Protein AF-A0A930RE25-F1 (afdb_monomer_lite)

Organism: Streptococcus intermedius (NCBI:txid1338)

Foldseek 3Di:
DVVVVVVVVVVVVVLVVVVVVCVVVVHDDDDPPVPDDLLVVLVVVCVSVVPPCSVPPDSDDPPPD

Sequence (65 aa):
EQAFENWMQRDILFAQMVRKEAMKLGYPSLIADGSQSEKQTVEEVARLLKLSNINRIDTKGENYD

Secondary structure (DSSP, 8-state):
-HHHHHHHHHHHHHHHHHHHHHHHTT------SSSS-HHHHHHHHHHHTT-S-GGG---------

Structure (mmCIF, N/CA/C/O backbone):
data_AF-A0A930RE25-F1
#
_entry.id   AF-A0A930RE25-F1
#
loop_
_atom_site.group_PDB
_atom_site.id
_atom_site.type_symbol
_atom_site.label_atom_id
_atom_site.label_alt_id
_atom_site.label_comp_id
_atom_site.label_asym_id
_atom_site.label_entity_id
_atom_site.label_seq_id
_atom_site.pdbx_PDB_ins_code
_atom_site.Cartn_x
_atom_site.Cartn_y
_atom_site.Cartn_z
_atom_site.occupancy
_atom_site.B_iso_or_equiv
_atom_site.auth_seq_id
_atom_site.auth_comp_id
_atom_site.auth_asym_id
_atom_site.auth_atom_id
_atom_site.pdbx_PDB_model_num
ATOM 1 N N . GLU A 1 1 ? 18.628 2.209 -18.656 1.00 79.25 1 GLU A N 1
ATOM 2 C CA . GLU A 1 1 ? 17.948 3.261 -17.874 1.00 79.25 1 GLU A CA 1
ATOM 3 C C . GLU A 1 1 ? 16.508 3.481 -18.341 1.00 79.25 1 GLU A C 1
ATOM 5 O O . GLU A 1 1 ? 15.607 3.095 -17.613 1.00 79.25 1 GLU A O 1
ATOM 10 N N . GLN A 1 2 ? 16.261 3.896 -19.592 1.00 92.75 2 GLN A N 1
ATOM 11 C CA . GLN A 1 2 ? 14.900 4.174 -20.101 1.00 92.75 2 GLN A CA 1
ATOM 12 C C . GLN A 1 2 ? 13.873 3.037 -19.934 1.00 92.75 2 GLN A C 1
ATOM 14 O O . GLN A 1 2 ? 12.718 3.281 -19.604 1.00 92.75 2 GLN A O 1
ATOM 19 N N . ALA A 1 3 ? 14.268 1.779 -20.155 1.00 94.50 3 ALA A N 1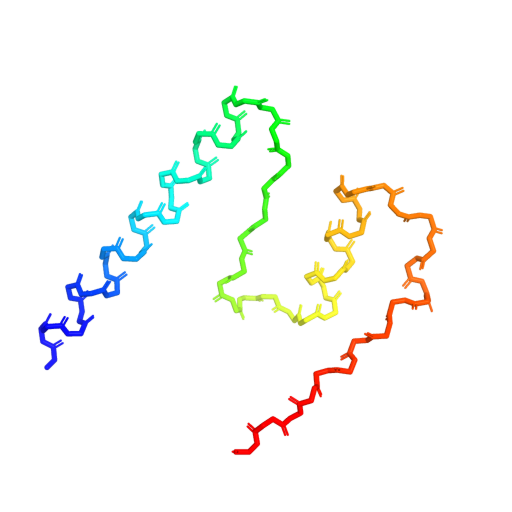
ATOM 20 C CA . ALA A 1 3 ? 13.358 0.644 -19.980 1.00 94.50 3 ALA A CA 1
ATOM 21 C C 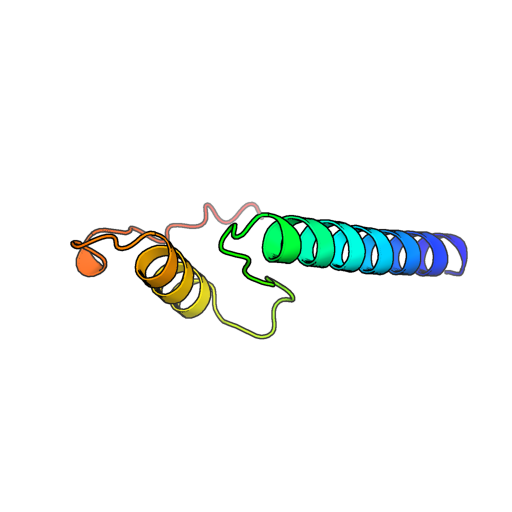. ALA A 1 3 ? 12.892 0.483 -18.520 1.00 94.50 3 ALA A C 1
ATOM 23 O O . ALA A 1 3 ? 11.741 0.124 -18.283 1.00 94.50 3 ALA A O 1
ATOM 24 N N . PHE A 1 4 ? 13.773 0.782 -17.559 1.00 92.69 4 PHE A N 1
ATOM 25 C CA . PHE A 1 4 ? 13.457 0.755 -16.133 1.00 92.69 4 PHE A CA 1
ATOM 26 C C . PHE A 1 4 ? 12.545 1.924 -15.754 1.00 92.69 4 PHE A C 1
ATOM 28 O O . PHE A 1 4 ? 11.526 1.713 -15.105 1.00 92.69 4 PHE A O 1
ATOM 35 N N . GLU A 1 5 ? 12.839 3.133 -16.234 1.00 94.88 5 GLU A N 1
ATOM 36 C CA . GLU A 1 5 ? 11.980 4.303 -16.015 1.00 94.88 5 GLU A CA 1
ATOM 37 C C . GLU A 1 5 ? 10.571 4.094 -16.572 1.00 94.88 5 GLU A C 1
ATOM 39 O O . GLU A 1 5 ? 9.586 4.327 -15.875 1.00 94.88 5 GLU A O 1
ATOM 44 N N . ASN A 1 6 ? 10.460 3.585 -17.801 1.00 95.38 6 ASN A N 1
ATOM 45 C CA . ASN A 1 6 ? 9.170 3.294 -18.425 1.00 95.38 6 ASN A CA 1
ATOM 46 C C . ASN A 1 6 ? 8.389 2.236 -17.631 1.00 95.38 6 ASN A C 1
ATOM 48 O O . ASN A 1 6 ? 7.165 2.315 -17.512 1.00 95.38 6 ASN A O 1
ATOM 52 N N . TRP A 1 7 ? 9.091 1.242 -17.084 1.00 95.38 7 TRP A N 1
ATOM 53 C CA . TRP A 1 7 ? 8.488 0.219 -16.238 1.00 95.38 7 TRP A CA 1
ATOM 54 C C . TRP A 1 7 ? 7.978 0.806 -14.914 1.00 95.38 7 TRP A C 1
ATOM 56 O O . TRP A 1 7 ? 6.814 0.586 -14.579 1.00 95.38 7 TRP A O 1
ATOM 66 N N . MET A 1 8 ? 8.780 1.633 -14.233 1.00 93.81 8 MET A N 1
ATOM 67 C CA . MET A 1 8 ? 8.385 2.336 -13.005 1.00 93.81 8 MET A CA 1
ATOM 68 C C . MET A 1 8 ? 7.206 3.287 -13.232 1.00 93.81 8 MET A C 1
ATOM 70 O O . MET A 1 8 ? 6.258 3.303 -12.450 1.00 93.81 8 MET A O 1
ATOM 74 N N . GLN A 1 9 ? 7.218 4.055 -14.325 1.00 95.31 9 GLN A N 1
ATOM 75 C CA . GLN A 1 9 ? 6.112 4.947 -14.681 1.00 95.31 9 GLN A CA 1
ATOM 76 C C . GLN A 1 9 ? 4.810 4.176 -14.891 1.00 95.31 9 GLN A C 1
ATOM 78 O O . GLN A 1 9 ? 3.755 4.592 -14.412 1.00 95.31 9 GLN A O 1
ATOM 83 N N . ARG A 1 10 ? 4.875 3.031 -15.580 1.00 95.88 10 ARG A N 1
ATOM 84 C CA . ARG A 1 10 ? 3.709 2.166 -15.769 1.00 95.88 10 ARG A CA 1
ATOM 85 C C . ARG A 1 10 ? 3.178 1.644 -14.434 1.00 95.88 10 ARG A C 1
ATOM 87 O O . ARG A 1 10 ? 1.964 1.614 -14.254 1.00 95.88 10 ARG A O 1
ATOM 94 N N . ASP A 1 11 ? 4.064 1.249 -13.525 1.00 94.38 11 ASP A N 1
ATOM 95 C CA . ASP A 1 11 ? 3.688 0.736 -12.206 1.00 94.38 11 ASP A CA 1
ATOM 96 C C . ASP A 1 11 ? 2.992 1.809 -11.349 1.00 94.38 11 ASP A C 1
ATOM 98 O O . ASP A 1 11 ? 1.906 1.581 -10.814 1.00 94.38 11 ASP A O 1
ATOM 102 N N . ILE A 1 12 ? 3.524 3.037 -11.353 1.00 92.94 12 ILE A N 1
ATOM 103 C CA . ILE A 1 12 ? 2.904 4.198 -10.694 1.00 92.94 12 ILE A CA 1
ATOM 104 C C . ILE A 1 12 ? 1.501 4.464 -11.253 1.00 92.94 12 ILE A C 1
ATOM 106 O O . ILE A 1 12 ? 0.545 4.630 -10.491 1.00 92.94 12 ILE A O 1
ATOM 110 N N . LEU A 1 13 ? 1.354 4.493 -12.582 1.00 95.38 13 LEU A N 1
ATOM 111 C CA . LEU A 1 13 ? 0.058 4.723 -13.229 1.00 95.38 13 LEU A CA 1
ATOM 112 C C . LEU A 1 13 ? -0.948 3.612 -12.898 1.00 95.38 13 LEU A C 1
ATOM 114 O O . LEU A 1 13 ? -2.129 3.891 -12.672 1.00 95.38 13 LEU A O 1
ATOM 118 N N . PHE A 1 14 ? -0.489 2.362 -12.833 1.00 94.69 14 PHE A N 1
ATOM 119 C CA . PHE A 1 14 ? -1.315 1.227 -12.439 1.00 94.69 14 PHE A CA 1
ATOM 120 C C . PHE A 1 14 ? -1.799 1.360 -10.988 1.00 94.69 14 PHE A C 1
ATOM 122 O O . PHE A 1 14 ? -3.004 1.285 -10.741 1.00 94.69 14 PHE A O 1
ATOM 129 N N . ALA A 1 15 ? -0.902 1.655 -10.043 1.00 93.38 15 ALA A N 1
ATOM 130 C CA . ALA A 1 15 ? -1.256 1.861 -8.640 1.00 93.38 15 ALA A CA 1
ATOM 131 C C . ALA A 1 15 ? -2.264 3.013 -8.455 1.00 93.38 15 ALA A C 1
ATOM 133 O O . ALA A 1 15 ? -3.239 2.885 -7.708 1.00 93.38 15 ALA A O 1
ATOM 134 N N . GLN A 1 16 ? -2.085 4.123 -9.183 1.00 94.12 16 GLN A N 1
ATOM 135 C CA . GLN A 1 16 ? -3.024 5.251 -9.182 1.00 94.12 16 GLN A CA 1
ATOM 136 C C . GLN A 1 16 ? -4.414 4.853 -9.696 1.00 94.12 16 GLN A C 1
ATOM 138 O O . GLN A 1 16 ? -5.426 5.238 -9.102 1.00 94.12 16 GLN A O 1
ATOM 143 N N . MET A 1 17 ? -4.476 4.071 -10.777 1.00 96.75 17 MET A N 1
ATOM 144 C CA . MET A 1 17 ? -5.733 3.577 -11.340 1.00 96.75 17 MET A CA 1
ATOM 145 C C . MET A 1 17 ? -6.457 2.641 -10.366 1.00 96.75 17 MET A C 1
ATOM 147 O O . MET A 1 17 ? -7.638 2.852 -10.090 1.00 96.75 17 MET A O 1
ATOM 151 N N . VAL A 1 18 ? -5.747 1.661 -9.797 1.00 95.19 18 VAL A N 1
ATOM 152 C CA . VAL A 1 18 ? -6.299 0.721 -8.806 1.00 95.19 18 VAL A CA 1
ATOM 153 C C . VAL A 1 18 ? -6.863 1.476 -7.608 1.00 95.19 18 VAL A C 1
ATOM 155 O O . VAL A 1 18 ? -7.996 1.227 -7.196 1.00 95.19 18 VAL A O 1
ATOM 158 N N . ARG A 1 19 ? -6.118 2.458 -7.086 1.00 94.88 19 ARG A N 1
ATOM 159 C CA . ARG A 1 19 ? -6.579 3.295 -5.975 1.00 94.88 19 ARG A C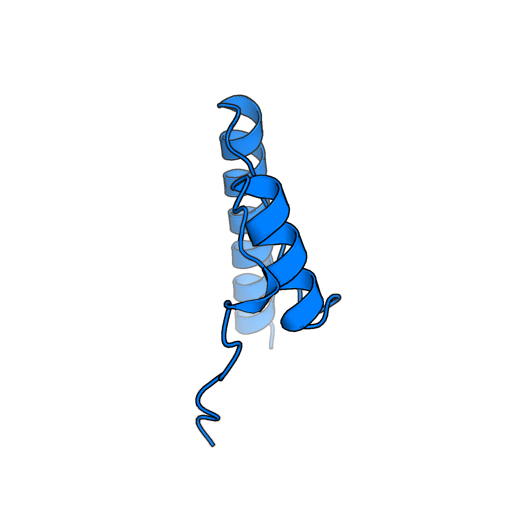A 1
ATOM 160 C C . ARG A 1 19 ? -7.855 4.057 -6.326 1.00 94.88 19 ARG A C 1
ATOM 162 O O . ARG A 1 19 ? -8.789 4.077 -5.527 1.00 94.88 19 ARG A O 1
ATOM 169 N N . LYS A 1 20 ? -7.911 4.681 -7.506 1.00 96.50 20 LYS A N 1
ATOM 170 C CA . LYS A 1 20 ? -9.086 5.441 -7.956 1.00 96.50 20 LYS A CA 1
ATOM 171 C C . LYS A 1 20 ? -10.338 4.561 -8.018 1.00 96.50 20 LYS A C 1
ATOM 173 O O . LYS A 1 20 ? -11.389 4.976 -7.533 1.00 96.50 20 LYS A O 1
ATOM 178 N N . GLU A 1 21 ? -10.228 3.358 -8.575 1.00 97.81 21 GLU A N 1
ATOM 179 C CA . GLU A 1 21 ? -11.359 2.424 -8.652 1.00 97.81 21 GLU A CA 1
ATOM 180 C C . GLU A 1 21 ? -11.745 1.873 -7.272 1.00 97.81 21 GLU A C 1
ATOM 182 O O . GLU A 1 21 ? -12.931 1.815 -6.951 1.00 97.81 21 GLU A O 1
ATOM 187 N N . ALA A 1 22 ? -10.772 1.564 -6.407 1.00 96.25 22 ALA A N 1
ATOM 188 C CA . AL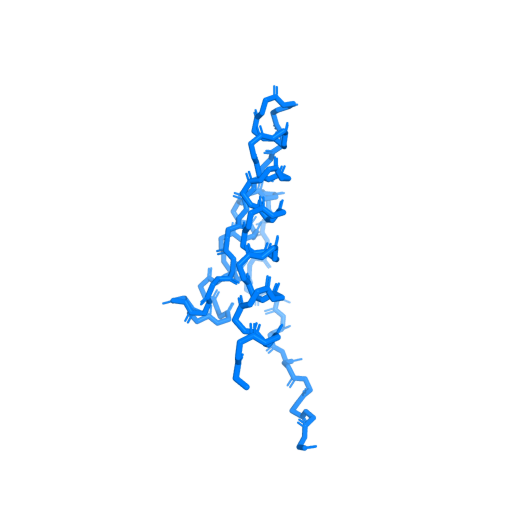A A 1 22 ? -11.039 1.157 -5.028 1.00 96.25 22 ALA A CA 1
ATOM 189 C C . ALA A 1 22 ? -11.842 2.226 -4.267 1.00 96.25 22 ALA A C 1
ATOM 191 O O . ALA A 1 22 ? -12.875 1.919 -3.673 1.00 96.25 22 ALA A O 1
ATOM 192 N N . MET A 1 23 ? -11.429 3.495 -4.368 1.00 94.31 23 MET A N 1
ATOM 193 C CA . MET A 1 23 ? -12.141 4.623 -3.761 1.00 94.31 23 MET A CA 1
ATOM 194 C C . MET A 1 23 ? -13.560 4.783 -4.321 1.00 94.31 23 MET A C 1
ATOM 196 O O . MET A 1 23 ? -14.494 5.019 -3.557 1.00 94.31 23 MET A O 1
ATOM 200 N N . LYS A 1 24 ? -13.746 4.622 -5.637 1.00 97.31 24 LYS A N 1
ATOM 201 C CA . LYS A 1 24 ? -15.066 4.684 -6.290 1.00 97.31 24 LYS A CA 1
ATOM 202 C C . LYS A 1 24 ? -16.020 3.600 -5.781 1.00 97.31 24 LYS A C 1
ATOM 204 O O . LYS A 1 24 ? -17.218 3.845 -5.672 1.00 97.31 24 LYS A O 1
ATOM 209 N N . LEU A 1 25 ? -15.491 2.421 -5.465 1.00 97.31 25 LEU A N 1
ATOM 210 C CA . LEU A 1 25 ? -16.240 1.287 -4.917 1.00 97.31 25 LEU A CA 1
ATOM 211 C C . LEU A 1 25 ? -16.396 1.348 -3.385 1.00 97.31 25 LEU A C 1
ATOM 213 O O . LEU A 1 25 ? -17.047 0.484 -2.803 1.00 97.31 25 LEU A O 1
ATOM 217 N N . GLY A 1 26 ? -15.828 2.364 -2.728 1.00 95.44 26 GLY A N 1
ATOM 218 C CA . GLY A 1 26 ? -15.897 2.537 -1.276 1.00 95.44 26 GLY A CA 1
ATOM 219 C C . GLY A 1 26 ? -14.934 1.645 -0.489 1.00 95.44 26 GLY A C 1
ATOM 220 O O . GLY A 1 26 ? -15.081 1.518 0.727 1.00 95.44 26 GLY A O 1
ATOM 221 N N . TYR A 1 27 ? -13.946 1.036 -1.149 1.00 94.50 27 TYR A N 1
ATOM 222 C CA . TYR A 1 27 ? -12.911 0.272 -0.465 1.00 94.50 27 TYR A CA 1
ATOM 223 C C . TYR A 1 27 ? -11.880 1.207 0.182 1.00 94.50 27 TYR A C 1
ATOM 225 O O . TYR A 1 27 ? -11.406 2.149 -0.464 1.00 94.50 27 TYR A O 1
ATOM 233 N N . PRO A 1 28 ? -11.479 0.942 1.438 1.00 91.25 28 PRO A N 1
ATOM 234 C CA . PRO A 1 28 ? -10.309 1.572 2.031 1.00 91.25 28 PRO A CA 1
ATOM 235 C C . PRO A 1 28 ? -9.065 1.339 1.161 1.00 91.25 28 PRO A C 1
ATOM 237 O O . PRO A 1 28 ? -8.838 0.230 0.683 1.00 91.25 28 PRO A O 1
ATOM 240 N N . SER A 1 29 ? -8.246 2.373 0.972 1.00 92.44 29 SER A N 1
ATOM 241 C CA . SER A 1 29 ? -6.997 2.292 0.204 1.00 92.44 29 SER A CA 1
ATOM 242 C C . SER A 1 29 ? -5.866 2.984 0.958 1.00 92.44 29 SER A C 1
ATOM 244 O O . SER A 1 29 ? -6.078 4.090 1.460 1.00 92.44 29 SER A O 1
ATOM 246 N N . LEU A 1 30 ? -4.676 2.387 0.960 1.00 91.62 30 LEU A N 1
ATOM 247 C CA . LEU A 1 30 ? -3.451 2.938 1.538 1.00 91.62 30 LEU A CA 1
ATOM 248 C C . LEU A 1 30 ? -2.342 2.923 0.479 1.00 91.62 30 LEU A C 1
ATOM 250 O O . LEU A 1 30 ? -2.218 1.948 -0.258 1.00 91.62 30 LEU A O 1
ATOM 254 N N . ILE A 1 31 ? -1.561 4.001 0.389 1.00 88.44 31 ILE A N 1
ATOM 255 C CA . ILE A 1 31 ? -0.358 4.050 -0.450 1.00 88.44 31 ILE A CA 1
ATOM 256 C C . ILE A 1 31 ? 0.839 3.702 0.432 1.00 88.44 31 ILE A C 1
ATOM 258 O O . ILE A 1 31 ? 1.050 4.358 1.448 1.00 88.44 31 ILE A O 1
ATOM 262 N N . ALA A 1 32 ? 1.616 2.702 0.018 1.00 86.81 32 ALA A N 1
ATOM 263 C CA . ALA A 1 32 ? 2.893 2.343 0.622 1.00 86.81 32 ALA A CA 1
ATOM 264 C C . ALA A 1 32 ? 4.021 2.694 -0.362 1.00 86.81 32 ALA A C 1
ATOM 266 O O . ALA A 1 32 ? 4.468 1.856 -1.138 1.00 86.81 32 ALA A O 1
ATOM 267 N N . ASP A 1 33 ? 4.430 3.962 -0.370 1.00 85.44 33 ASP A N 1
ATOM 268 C CA . ASP A 1 33 ? 5.476 4.514 -1.248 1.00 85.44 33 ASP A CA 1
ATOM 269 C C . ASP A 1 33 ? 6.848 4.628 -0.556 1.00 85.44 33 ASP A C 1
ATOM 271 O O . ASP A 1 33 ? 7.7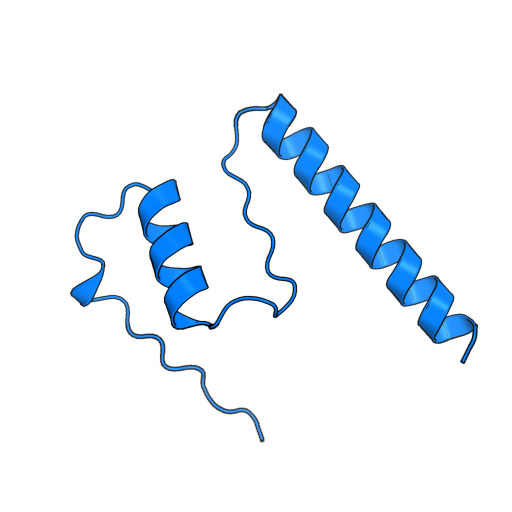71 5.242 -1.086 1.00 85.44 33 ASP A O 1
ATOM 275 N N . GLY A 1 34 ? 6.976 4.062 0.648 1.00 87.56 34 GLY A N 1
ATOM 276 C CA . GLY A 1 34 ? 8.181 4.143 1.474 1.00 87.56 34 GLY A CA 1
ATOM 277 C C . GLY A 1 34 ? 8.342 5.456 2.248 1.00 87.56 34 GLY A C 1
ATOM 278 O O . GLY A 1 34 ? 9.313 5.598 2.986 1.00 87.56 34 GLY A O 1
ATOM 279 N N . SER A 1 35 ? 7.404 6.408 2.140 1.00 89.88 35 SER A N 1
ATOM 280 C CA . SER A 1 35 ? 7.430 7.644 2.943 1.00 89.88 35 SER A CA 1
ATOM 281 C C . SER A 1 35 ? 7.126 7.415 4.429 1.00 89.88 35 SER A C 1
ATOM 283 O O . SER A 1 35 ? 7.499 8.228 5.276 1.00 89.88 35 SER A O 1
ATOM 285 N N . GLN A 1 36 ? 6.446 6.312 4.749 1.00 90.94 36 GLN A N 1
ATOM 286 C CA . GLN A 1 36 ? 6.072 5.918 6.102 1.00 90.94 36 GLN A CA 1
ATOM 287 C C . GLN A 1 36 ? 6.883 4.706 6.551 1.00 90.94 36 GLN A C 1
ATOM 289 O O . GLN A 1 36 ? 7.183 3.812 5.762 1.00 90.94 36 GLN A O 1
ATOM 294 N N . SER A 1 37 ? 7.188 4.646 7.846 1.00 90.62 37 SER A N 1
ATOM 295 C CA . SER A 1 37 ? 7.749 3.434 8.443 1.00 90.62 37 SER A CA 1
ATOM 296 C C . SER A 1 37 ? 6.749 2.276 8.392 1.00 90.62 37 SER A C 1
ATOM 298 O O . SER A 1 37 ? 5.529 2.476 8.357 1.00 90.62 37 SER A O 1
ATOM 300 N N . GLU A 1 38 ? 7.258 1.048 8.466 1.00 90.31 38 GLU A N 1
ATOM 301 C CA . GLU A 1 38 ? 6.430 -0.162 8.555 1.00 90.31 38 GLU A CA 1
ATOM 302 C C . GLU A 1 38 ? 5.426 -0.077 9.708 1.00 90.31 38 GLU A C 1
ATOM 304 O O . GLU A 1 38 ? 4.244 -0.366 9.533 1.00 90.31 38 GLU A O 1
ATOM 309 N N . LYS A 1 39 ? 5.868 0.419 10.871 1.00 88.81 39 LYS A N 1
ATOM 310 C CA . LYS A 1 39 ? 5.008 0.612 12.042 1.00 88.81 39 LYS A CA 1
ATOM 311 C C . LYS A 1 39 ? 3.831 1.546 11.746 1.00 88.81 39 LYS A C 1
ATOM 313 O O . LYS A 1 39 ? 2.695 1.205 12.059 1.00 88.81 39 LYS A O 1
ATOM 318 N N . GLN A 1 40 ? 4.089 2.696 11.119 1.00 89.94 40 GLN A N 1
ATOM 319 C CA . GLN A 1 40 ? 3.034 3.649 10.746 1.00 89.94 40 GLN A CA 1
ATOM 320 C C . GLN A 1 40 ? 2.061 3.041 9.731 1.00 89.94 40 GLN A C 1
ATOM 322 O O . GLN A 1 40 ? 0.850 3.198 9.866 1.00 89.94 40 GLN A O 1
ATOM 327 N N . THR A 1 41 ? 2.586 2.295 8.757 1.00 91.06 41 THR A N 1
ATOM 328 C CA . THR A 1 41 ? 1.773 1.592 7.756 1.00 91.06 41 THR A CA 1
ATOM 329 C C . THR A 1 41 ? 0.847 0.577 8.430 1.00 91.06 41 THR A C 1
ATOM 331 O O . THR A 1 41 ? -0.344 0.523 8.131 1.00 91.06 41 THR A O 1
ATOM 334 N N . VAL A 1 42 ? 1.362 -0.194 9.389 1.00 90.25 42 VAL A N 1
ATOM 335 C CA . VAL A 1 42 ? 0.592 -1.188 10.148 1.00 90.25 42 VAL A CA 1
ATOM 336 C C . VAL A 1 42 ? -0.499 -0.542 11.001 1.00 90.25 42 VAL A C 1
ATOM 338 O O . VAL A 1 42 ? -1.636 -1.016 11.000 1.00 90.25 42 VAL A O 1
ATOM 341 N N . GLU A 1 43 ? -0.183 0.546 11.702 1.00 89.50 43 GLU A N 1
ATOM 342 C CA . GLU A 1 43 ? -1.162 1.305 12.488 1.00 89.50 43 GLU A CA 1
ATOM 343 C C . GLU A 1 43 ? -2.296 1.837 11.600 1.00 89.50 43 GLU A C 1
ATOM 345 O O . GLU A 1 43 ? -3.474 1.726 11.954 1.00 89.50 43 GLU A O 1
ATOM 350 N N . GLU A 1 44 ? -1.962 2.340 10.412 1.00 91.06 44 GLU A N 1
ATOM 351 C CA . GLU A 1 44 ? -2.937 2.860 9.458 1.00 91.06 44 GLU A CA 1
ATOM 352 C C . GLU A 1 44 ? -3.808 1.753 8.848 1.00 91.06 44 GLU A C 1
ATOM 354 O O . GLU A 1 44 ? -5.032 1.893 8.781 1.00 91.06 44 GLU A O 1
ATOM 359 N N . VAL A 1 45 ? -3.222 0.607 8.483 1.00 90.50 45 VAL A N 1
ATOM 360 C CA . VAL A 1 45 ? -3.983 -0.577 8.045 1.00 90.50 45 VAL A CA 1
ATOM 361 C C . VAL A 1 45 ? -4.945 -1.031 9.140 1.00 90.50 45 VAL A C 1
ATOM 363 O O . VAL A 1 45 ? -6.126 -1.270 8.871 1.00 90.50 45 VAL A O 1
ATOM 366 N N . ALA A 1 46 ? -4.479 -1.110 10.387 1.00 91.81 46 ALA A N 1
ATOM 367 C CA . ALA A 1 46 ? -5.313 -1.519 11.506 1.00 91.81 46 ALA A CA 1
ATOM 368 C C . ALA A 1 46 ? -6.474 -0.542 11.743 1.00 91.81 46 ALA A C 1
ATOM 370 O O . ALA A 1 46 ? -7.603 -0.977 11.986 1.00 91.81 46 ALA A O 1
ATOM 371 N N . ARG A 1 47 ? -6.229 0.767 11.598 1.00 90.62 47 ARG A N 1
ATOM 372 C CA . ARG A 1 47 ? -7.261 1.808 11.661 1.00 90.62 47 ARG A CA 1
ATOM 373 C C . ARG A 1 47 ? -8.301 1.642 10.551 1.00 90.62 47 ARG A C 1
ATOM 375 O O . ARG A 1 47 ? -9.499 1.672 10.838 1.00 90.62 47 ARG A O 1
ATOM 382 N N . LEU A 1 48 ? -7.868 1.444 9.303 1.00 91.25 48 LEU A N 1
ATOM 383 C CA . LEU A 1 48 ? -8.755 1.269 8.144 1.00 91.25 48 LEU A CA 1
ATOM 384 C C . LEU A 1 48 ? -9.633 0.017 8.275 1.00 91.25 48 LEU A C 1
ATOM 386 O O . LEU A 1 48 ? -10.820 0.058 7.949 1.00 91.25 48 LEU A O 1
ATOM 390 N N . LEU A 1 49 ? -9.068 -1.071 8.800 1.00 89.25 49 LEU A N 1
ATOM 391 C CA . LEU A 1 49 ? -9.760 -2.344 9.012 1.00 89.25 49 LEU A CA 1
ATOM 392 C C . LEU A 1 49 ? -10.485 -2.439 10.366 1.00 89.25 49 LEU A C 1
ATOM 394 O O . LEU A 1 49 ? -11.095 -3.466 10.658 1.00 89.25 49 LEU A O 1
ATOM 398 N N . LYS A 1 50 ? -10.456 -1.374 11.181 1.00 89.38 50 LYS A N 1
ATOM 399 C CA . LYS A 1 50 ? -11.073 -1.308 12.519 1.00 89.38 50 LYS A CA 1
ATOM 400 C C . LYS A 1 50 ? -10.624 -2.448 13.446 1.00 89.38 50 LYS A C 1
ATOM 402 O O . LYS A 1 50 ? -11.427 -3.006 14.194 1.00 89.38 50 LYS A O 1
ATOM 407 N N . LEU A 1 51 ? -9.340 -2.796 13.403 1.00 88.44 51 LEU A N 1
ATOM 408 C CA . LEU A 1 51 ? -8.767 -3.836 14.254 1.00 88.44 51 LEU A CA 1
ATOM 409 C C . LEU A 1 51 ? -8.579 -3.295 15.676 1.00 88.44 51 LEU A C 1
ATOM 411 O O . LEU A 1 51 ? -7.879 -2.313 15.903 1.00 88.44 51 LEU A O 1
ATOM 415 N N . SER A 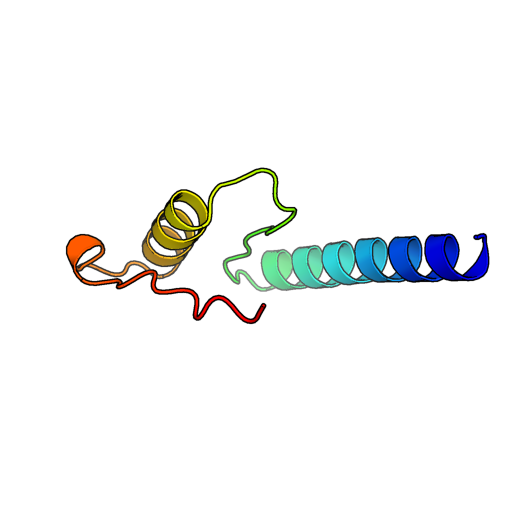1 52 ? -9.188 -3.959 16.654 1.00 75.38 52 SER A N 1
ATOM 416 C CA . SER A 1 52 ? -9.220 -3.531 18.058 1.00 75.38 52 SER A CA 1
ATOM 417 C C . SER A 1 52 ? -7.946 -3.848 18.859 1.00 75.38 52 SER A C 1
ATOM 419 O O . SER A 1 52 ? -7.815 -3.385 19.986 1.00 75.38 52 SER A O 1
ATOM 421 N N . ASN A 1 53 ? -6.985 -4.590 18.290 1.00 69.69 53 ASN A N 1
ATOM 422 C CA . ASN A 1 53 ? -5.801 -5.107 18.996 1.00 69.69 53 ASN A CA 1
ATOM 423 C C . ASN A 1 53 ? -4.468 -4.747 18.312 1.00 69.69 53 ASN A C 1
ATOM 425 O O . ASN A 1 53 ? -3.646 -5.622 18.044 1.00 69.69 53 ASN A O 1
ATOM 429 N N . ILE A 1 54 ? -4.232 -3.456 18.059 1.00 63.72 54 ILE A N 1
ATOM 430 C CA . ILE A 1 54 ? -3.016 -2.952 17.385 1.00 63.72 54 ILE A CA 1
ATOM 431 C C . ILE A 1 54 ? -1.727 -3.406 18.100 1.00 63.72 54 ILE A C 1
ATOM 433 O O . ILE A 1 54 ? -0.764 -3.798 17.453 1.00 63.72 54 ILE A O 1
ATOM 437 N N . ASN A 1 55 ? -1.745 -3.476 19.437 1.00 64.69 55 ASN A N 1
ATOM 438 C CA . ASN A 1 55 ? -0.597 -3.882 20.264 1.00 64.69 55 ASN A CA 1
ATOM 439 C C . ASN A 1 55 ? -0.160 -5.357 20.100 1.00 64.69 55 ASN A C 1
ATOM 441 O O . ASN A 1 55 ? 0.828 -5.758 20.709 1.00 64.69 55 ASN A O 1
ATOM 445 N N . ARG A 1 56 ? -0.899 -6.185 19.343 1.00 63.56 56 ARG A N 1
ATOM 446 C CA . ARG A 1 56 ? -0.555 -7.597 19.065 1.00 63.56 56 ARG A CA 1
ATOM 447 C C . ARG A 1 56 ? -0.073 -7.830 17.632 1.00 63.56 56 ARG A C 1
ATOM 449 O O . ARG A 1 56 ? 0.173 -8.980 17.278 1.00 63.56 56 ARG A O 1
ATOM 456 N N . ILE A 1 57 ? 0.007 -6.787 16.806 1.00 66.38 57 ILE A N 1
ATOM 457 C CA . ILE A 1 57 ? 0.482 -6.925 15.431 1.00 66.38 57 ILE A CA 1
ATOM 458 C C . ILE A 1 57 ? 2.011 -6.949 15.478 1.00 66.38 57 ILE A C 1
ATOM 460 O O . ILE A 1 57 ? 2.650 -5.921 15.684 1.00 66.38 57 ILE A O 1
ATOM 464 N N . ASP A 1 58 ? 2.581 -8.147 15.363 1.00 68.00 58 ASP A N 1
ATOM 465 C CA . ASP A 1 58 ? 4.028 -8.347 15.331 1.00 68.00 58 ASP A CA 1
ATOM 466 C C . ASP A 1 58 ? 4.547 -7.939 13.946 1.00 68.00 58 ASP A C 1
ATOM 468 O O . ASP A 1 58 ? 4.173 -8.535 12.936 1.00 68.00 58 ASP A O 1
ATOM 472 N N . THR A 1 59 ? 5.371 -6.894 13.876 1.00 63.62 59 THR A N 1
ATOM 473 C CA . THR A 1 59 ? 5.926 -6.378 12.615 1.00 63.62 59 THR A CA 1
ATOM 474 C C . THR A 1 59 ? 7.260 -7.036 12.276 1.00 63.62 59 THR A C 1
ATOM 476 O O . THR A 1 59 ? 8.150 -6.366 11.760 1.00 63.62 59 THR A O 1
ATOM 479 N N . LYS A 1 60 ? 7.460 -8.322 12.603 1.00 63.06 60 LYS A N 1
ATOM 480 C CA . LYS A 1 60 ? 8.697 -9.014 12.213 1.00 63.06 60 LYS A CA 1
ATOM 481 C C . LYS A 1 60 ? 8.716 -9.186 10.701 1.00 63.06 60 LYS A C 1
ATOM 483 O O . LYS A 1 60 ? 8.229 -10.183 10.179 1.00 63.06 60 LYS A O 1
ATOM 488 N N . GLY A 1 61 ? 9.285 -8.207 10.008 1.00 55.31 61 GLY A N 1
ATOM 489 C CA . GLY A 1 61 ? 9.861 -8.433 8.699 1.00 55.31 61 GLY A CA 1
ATOM 490 C C . GLY A 1 61 ? 10.951 -9.482 8.871 1.00 55.31 61 GLY A C 1
ATOM 491 O O . GLY A 1 61 ? 11.894 -9.289 9.643 1.00 55.31 61 GLY A O 1
ATOM 492 N N . GLU A 1 62 ? 10.802 -10.629 8.217 1.00 56.53 62 GLU A N 1
ATOM 493 C CA . GLU A 1 62 ? 11.966 -11.462 7.960 1.00 56.53 62 GLU A CA 1
ATOM 494 C C . GLU A 1 62 ? 12.896 -10.615 7.088 1.00 56.53 62 GLU A C 1
ATOM 496 O O . GLU A 1 62 ? 12.550 -10.268 5.959 1.00 56.53 62 GLU A O 1
ATOM 501 N N . ASN A 1 63 ? 14.029 -10.192 7.654 1.00 48.97 63 ASN A N 1
ATOM 502 C CA . ASN A 1 63 ? 15.099 -9.587 6.876 1.00 48.97 63 ASN A CA 1
ATOM 503 C C . ASN A 1 63 ? 15.589 -10.671 5.912 1.00 48.97 63 ASN A C 1
ATOM 505 O O . ASN A 1 63 ? 16.297 -11.590 6.322 1.00 48.97 63 ASN A O 1
ATOM 509 N N . TYR A 1 64 ? 15.151 -10.604 4.660 1.00 54.50 64 TYR A N 1
ATOM 510 C CA . TYR A 1 64 ? 15.808 -11.316 3.577 1.00 54.50 64 TYR A CA 1
ATOM 511 C C . TYR A 1 64 ? 17.000 -10.447 3.163 1.00 54.50 64 TYR A C 1
ATOM 513 O O . TYR A 1 64 ? 16.803 -9.422 2.508 1.00 54.50 64 TYR A O 1
ATOM 521 N N . ASP A 1 65 ? 18.188 -10.822 3.655 1.00 44.38 65 ASP A N 1
ATOM 522 C CA . ASP A 1 65 ? 19.495 -10.327 3.184 1.00 44.38 65 ASP A CA 1
ATOM 523 C C . ASP A 1 65 ? 19.669 -10.544 1.669 1.00 44.38 65 ASP A C 1
ATOM 525 O O . ASP A 1 65 ? 19.253 -11.618 1.164 1.00 44.38 65 ASP A O 1
#

pLDDT: mean 85.63, std 13.66, range [44.38, 97.81]

Radius of gyration: 15.26 Å; chains: 1; bounding box: 36×19×40 Å